Protein AF-H0ETF6-F1 (afdb_monomer_lite)

Radius of gyration: 20.22 Å; chains: 1; bounding box: 44×47×48 Å

Foldseek 3Di:
DQVLCCQLLVGGQCCVVVVHGDPLVVLLVVVVVVVVVLVVCVVPVVSNVVCVVPDDPVVVVSVVVSLVVLLVSNVVSLVVLDCPPHPVNVVCVVQVPCPVHNPVRSSVVSVVSSSVVPQQVVQLVVQLVVVCPDPVNVVVVVVCVVVVDDPVSSVVSCVRRVSCPVDDDDDADPPGDDDD

Structure (mmCIF, N/CA/C/O backbone):
data_AF-H0ETF6-F1
#
_entry.id   AF-H0ETF6-F1
#
loop_
_atom_site.group_PDB
_atom_site.id
_atom_site.type_symbol
_atom_site.label_atom_id
_atom_site.label_alt_id
_atom_site.label_comp_id
_atom_site.label_asym_id
_atom_site.label_entity_id
_atom_site.label_seq_id
_atom_site.pdbx_PDB_ins_code
_atom_site.Cartn_x
_atom_site.Cartn_y
_atom_site.Cartn_z
_atom_site.occupancy
_atom_site.B_iso_or_equiv
_atom_site.auth_seq_id
_atom_site.auth_comp_id
_atom_site.auth_asym_id
_atom_site.auth_atom_id
_atom_site.pdbx_PDB_model_num
ATOM 1 N N . MET A 1 1 ? -5.018 5.306 -0.451 1.00 88.44 1 MET A N 1
ATOM 2 C CA . MET A 1 1 ? -4.451 5.238 -1.815 1.00 88.44 1 MET A CA 1
ATOM 3 C C . MET A 1 1 ? -3.664 6.479 -2.156 1.00 88.44 1 MET A C 1
ATOM 5 O O . MET A 1 1 ? -2.480 6.337 -2.398 1.00 88.44 1 MET A O 1
ATOM 9 N N . ASP A 1 2 ? -4.267 7.665 -2.097 1.00 93.12 2 ASP A N 1
ATOM 10 C CA . ASP A 1 2 ? -3.603 8.906 -2.521 1.00 93.12 2 ASP A CA 1
ATOM 11 C C . ASP A 1 2 ? -2.272 9.179 -1.810 1.00 93.12 2 ASP A C 1
ATOM 13 O O . ASP A 1 2 ? -1.276 9.426 -2.473 1.00 93.12 2 ASP A O 1
ATOM 17 N N . VAL A 1 3 ? -2.213 9.041 -0.480 1.00 93.69 3 VAL A N 1
ATOM 18 C CA . VAL A 1 3 ? -0.966 9.255 0.284 1.00 93.69 3 VAL A CA 1
ATOM 19 C C . VAL A 1 3 ? 0.137 8.274 -0.126 1.00 93.69 3 VAL A C 1
ATOM 21 O O . VAL A 1 3 ? 1.267 8.677 -0.374 1.00 93.69 3 VAL A O 1
ATOM 24 N N . ILE A 1 4 ? -0.173 6.976 -0.206 1.00 92.81 4 ILE A N 1
ATOM 25 C CA . ILE A 1 4 ? 0.842 5.965 -0.528 1.00 92.81 4 ILE A CA 1
ATOM 26 C C . ILE A 1 4 ? 1.267 6.036 -1.995 1.00 92.81 4 ILE A C 1
ATOM 28 O O . ILE A 1 4 ? 2.438 5.829 -2.278 1.00 92.81 4 ILE A O 1
ATOM 32 N N . SER A 1 5 ? 0.367 6.364 -2.927 1.00 91.88 5 SER A N 1
ATOM 33 C CA . SER A 1 5 ? 0.737 6.539 -4.335 1.00 91.88 5 SER A CA 1
ATOM 34 C C . SER A 1 5 ? 1.577 7.797 -4.534 1.00 91.88 5 SER A C 1
ATOM 36 O O . SER A 1 5 ? 2.548 7.771 -5.281 1.00 91.88 5 SER A O 1
ATOM 38 N N . ASP A 1 6 ? 1.269 8.871 -3.810 1.00 93.06 6 ASP A N 1
ATOM 39 C CA . ASP A 1 6 ? 2.054 10.099 -3.821 1.00 93.06 6 ASP A CA 1
ATOM 40 C C . ASP A 1 6 ? 3.486 9.870 -3.300 1.00 93.06 6 ASP A C 1
ATOM 42 O O . ASP A 1 6 ? 4.448 10.347 -3.902 1.00 93.06 6 ASP A O 1
ATOM 46 N N . LEU A 1 7 ? 3.640 9.054 -2.250 1.00 93.00 7 LEU A N 1
ATOM 47 C CA . LEU A 1 7 ? 4.940 8.676 -1.684 1.00 93.00 7 LEU A CA 1
ATOM 48 C C . LEU A 1 7 ? 5.671 7.566 -2.460 1.00 93.00 7 LEU A C 1
ATOM 50 O O . LEU A 1 7 ? 6.895 7.500 -2.403 1.00 93.00 7 LEU A O 1
ATOM 54 N N . ALA A 1 8 ? 4.965 6.677 -3.161 1.00 90.38 8 ALA A N 1
ATOM 55 C CA . ALA A 1 8 ? 5.574 5.560 -3.889 1.00 90.38 8 ALA A CA 1
ATOM 56 C C . ALA A 1 8 ? 5.852 5.895 -5.361 1.00 90.38 8 ALA A C 1
ATOM 58 O O . ALA A 1 8 ? 6.896 5.532 -5.891 1.00 90.38 8 ALA A O 1
ATOM 59 N N . PHE A 1 9 ? 4.922 6.571 -6.036 1.00 89.69 9 PHE A N 1
ATOM 60 C CA . PHE A 1 9 ? 4.983 6.876 -7.471 1.00 89.69 9 PHE A CA 1
ATOM 61 C C . PHE A 1 9 ? 5.273 8.351 -7.750 1.00 89.69 9 PHE A C 1
ATOM 63 O O . PHE A 1 9 ? 5.481 8.728 -8.899 1.00 89.69 9 PHE A O 1
ATOM 70 N N . GLY A 1 10 ? 5.274 9.205 -6.725 1.00 90.31 10 GLY A N 1
ATOM 71 C CA . GLY A 1 10 ? 5.384 10.645 -6.921 1.00 90.31 10 GLY A CA 1
ATOM 72 C C . GLY A 1 10 ? 4.132 11.259 -7.552 1.00 90.31 10 GLY A C 1
ATOM 73 O O . GLY A 1 10 ? 4.218 12.368 -8.080 1.00 90.31 10 GLY A O 1
ATOM 74 N N . GLU A 1 11 ? 2.989 10.567 -7.521 1.00 91.06 11 GLU A N 1
ATOM 75 C CA . GLU A 1 11 ? 1.700 11.100 -7.963 1.00 91.06 11 GLU A CA 1
ATOM 76 C C . GLU A 1 11 ? 0.514 10.509 -7.181 1.00 91.06 11 GLU A C 1
ATOM 78 O O . GLU A 1 11 ? 0.431 9.308 -6.908 1.00 91.06 11 GLU A O 1
ATOM 83 N N . SER A 1 12 ? -0.433 11.374 -6.817 1.00 92.31 12 SER A N 1
ATOM 84 C CA . SER A 1 12 ? -1.695 10.966 -6.199 1.00 92.31 12 SER A CA 1
ATOM 85 C C . SER A 1 12 ? -2.618 10.323 -7.233 1.00 92.31 12 SER A C 1
ATOM 87 O O . SER A 1 12 ? -2.698 10.773 -8.376 1.00 92.31 12 SER A O 1
ATOM 89 N N . PHE A 1 13 ? -3.386 9.315 -6.818 1.00 91.00 13 PHE A N 1
ATOM 90 C CA . PHE A 1 13 ? -4.474 8.805 -7.645 1.00 91.00 13 PHE A CA 1
ATOM 91 C C . PHE A 1 13 ? -5.630 9.794 -7.779 1.00 91.00 13 PHE A C 1
ATOM 93 O O . PHE A 1 13 ? -6.396 9.664 -8.730 1.00 91.00 13 PHE A O 1
ATOM 100 N N . GLY A 1 14 ? -5.781 10.756 -6.865 1.00 92.56 14 GLY A N 1
ATOM 101 C CA . GLY A 1 14 ? -6.902 11.700 -6.847 1.00 92.56 14 GLY A CA 1
ATOM 102 C C . GLY A 1 14 ? -8.221 11.059 -6.407 1.00 92.56 14 GLY A C 1
ATOM 103 O O . GLY A 1 14 ? -9.286 11.467 -6.865 1.00 92.56 14 GLY A O 1
ATOM 104 N N . CYS A 1 15 ? -8.170 10.017 -5.571 1.00 92.88 15 CYS A N 1
ATOM 105 C CA . CYS A 1 15 ? -9.372 9.366 -5.046 1.00 92.88 15 CYS A CA 1
ATOM 106 C C . CYS A 1 15 ? -10.202 10.328 -4.182 1.00 92.88 15 CYS A C 1
ATOM 108 O O . CYS A 1 15 ? -11.425 10.336 -4.273 1.00 92.88 15 CYS A O 1
ATOM 110 N N . LEU A 1 16 ? -9.542 11.156 -3.364 1.00 92.25 16 LEU A N 1
ATOM 111 C CA . LEU A 1 16 ? -10.209 12.128 -2.494 1.00 92.25 16 LEU A CA 1
ATOM 112 C C . LEU A 1 16 ? -10.902 13.241 -3.283 1.00 92.25 16 LEU A C 1
ATOM 114 O O . LEU A 1 16 ? -12.032 13.591 -2.966 1.00 92.25 16 LEU A O 1
ATOM 118 N N . GLU A 1 17 ? -10.246 13.773 -4.316 1.00 92.88 17 GLU A N 1
ATOM 119 C CA . GLU A 1 17 ? -10.801 14.845 -5.153 1.00 92.88 17 GLU A CA 1
ATOM 120 C C . GLU A 1 17 ? -12.034 14.377 -5.931 1.00 92.88 17 GLU A C 1
ATOM 122 O O . GLU A 1 17 ? -13.036 15.085 -5.996 1.00 92.88 17 GLU A O 1
ATOM 127 N N . ARG A 1 18 ? -11.987 13.161 -6.489 1.00 93.12 18 ARG A N 1
ATOM 128 C CA . ARG A 1 18 ? -13.119 12.586 -7.230 1.00 93.12 18 ARG A CA 1
ATOM 129 C C . ARG A 1 18 ? -14.244 12.073 -6.332 1.00 93.12 18 ARG A C 1
ATOM 131 O O . ARG A 1 18 ? -15.348 11.872 -6.823 1.00 93.12 18 ARG A O 1
ATOM 138 N N . GLY A 1 19 ? -13.966 11.813 -5.054 1.00 92.81 19 GLY A N 1
ATOM 139 C CA . GLY A 1 19 ? -14.901 11.140 -4.149 1.00 92.81 19 GLY A CA 1
ATOM 140 C C . GLY A 1 19 ? -15.133 9.657 -4.475 1.00 92.81 19 GLY A C 1
ATOM 141 O O . GLY A 1 19 ? -16.063 9.062 -3.940 1.00 92.81 19 GLY A O 1
ATOM 142 N N . ASP A 1 20 ? -14.301 9.060 -5.335 1.00 91.56 20 ASP A N 1
ATOM 143 C CA . ASP A 1 20 ? -14.357 7.647 -5.725 1.00 91.56 20 ASP A CA 1
ATOM 144 C C . ASP A 1 20 ? -12.948 7.121 -6.048 1.00 91.56 20 ASP A C 1
ATOM 146 O O . ASP A 1 20 ? -12.018 7.879 -6.362 1.00 91.56 20 ASP A O 1
ATOM 150 N N . TYR A 1 21 ? -12.769 5.805 -5.975 1.00 88.75 21 TYR A N 1
ATOM 151 C CA . TYR A 1 21 ? -11.513 5.164 -6.322 1.00 88.75 21 TYR A CA 1
ATOM 152 C C . TYR A 1 21 ? -11.183 5.346 -7.806 1.00 88.75 21 TYR A C 1
ATOM 154 O O . TYR A 1 21 ? -12.034 5.309 -8.692 1.00 88.75 21 TYR A O 1
ATOM 162 N N . HIS A 1 22 ? -9.890 5.500 -8.088 1.00 89.88 22 HIS A N 1
ATOM 163 C CA . HIS A 1 22 ? -9.382 5.363 -9.450 1.00 89.88 22 HIS A CA 1
ATOM 164 C C . HIS A 1 22 ? -9.661 3.940 -9.973 1.00 89.88 22 HIS A C 1
ATOM 166 O O . HIS A 1 22 ? -9.581 2.979 -9.210 1.00 89.88 22 HIS A O 1
ATOM 172 N N . GLU A 1 23 ? -9.905 3.769 -11.273 1.00 87.56 23 GLU A N 1
ATOM 173 C CA . GLU A 1 23 ? -10.234 2.463 -11.875 1.00 87.56 23 GLU A CA 1
ATOM 174 C C . GLU A 1 23 ? -9.222 1.364 -11.503 1.00 87.56 23 GLU A C 1
ATOM 176 O O . GLU A 1 23 ? -9.589 0.284 -11.042 1.00 87.56 23 GLU A O 1
ATOM 181 N N . TRP A 1 24 ? -7.925 1.668 -11.596 1.00 88.06 24 TRP A N 1
ATOM 182 C CA . TRP A 1 24 ? -6.872 0.742 -11.167 1.00 88.06 24 TRP A CA 1
ATOM 183 C C . TRP A 1 24 ? -6.998 0.315 -9.690 1.00 88.06 24 TRP A C 1
ATOM 185 O O . TRP A 1 24 ? -6.791 -0.854 -9.366 1.00 88.06 24 TRP A O 1
ATOM 195 N N . VAL A 1 25 ? -7.398 1.225 -8.799 1.00 87.25 25 VAL A N 1
ATOM 196 C CA . VAL A 1 25 ? -7.595 0.937 -7.370 1.00 87.25 25 VAL A CA 1
ATOM 197 C C . VAL A 1 25 ? -8.784 0.002 -7.153 1.00 87.25 25 VAL A C 1
ATOM 199 O O . VAL A 1 25 ? -8.677 -0.933 -6.365 1.00 87.25 25 VAL A O 1
ATOM 202 N N . HIS A 1 26 ? -9.886 0.190 -7.885 1.00 85.25 26 HIS A N 1
ATOM 203 C CA . HIS A 1 26 ? -11.015 -0.749 -7.848 1.00 85.25 26 HIS A CA 1
ATOM 204 C C . HIS A 1 26 ? -10.564 -2.174 -8.205 1.00 85.25 26 HIS A C 1
ATOM 206 O O . HIS A 1 26 ? -10.933 -3.141 -7.537 1.00 85.25 26 HIS A O 1
ATOM 212 N N . THR A 1 27 ? -9.696 -2.311 -9.214 1.00 84.31 27 THR A N 1
ATOM 213 C CA . THR A 1 27 ? -9.157 -3.626 -9.603 1.00 84.31 27 THR A CA 1
ATOM 214 C C . THR A 1 27 ? -8.178 -4.217 -8.584 1.00 84.31 27 THR A C 1
ATOM 216 O O . THR A 1 27 ? -8.088 -5.441 -8.483 1.00 84.31 27 THR A O 1
ATOM 219 N N . LEU A 1 28 ? -7.490 -3.379 -7.799 1.00 85.00 28 LEU A N 1
ATOM 220 C CA . LEU A 1 28 ? -6.529 -3.816 -6.783 1.00 85.00 28 LEU A CA 1
ATOM 221 C C . LEU A 1 28 ? -7.190 -4.678 -5.705 1.00 85.00 28 LEU A C 1
ATOM 223 O O . LEU A 1 28 ? -6.715 -5.771 -5.410 1.00 85.00 28 LEU A O 1
ATOM 227 N N . PHE A 1 29 ? -8.309 -4.226 -5.138 1.00 81.06 29 PHE A N 1
ATOM 228 C CA . PHE A 1 29 ? -8.974 -4.959 -4.054 1.00 81.06 29 PHE A CA 1
ATOM 229 C C . PHE A 1 29 ? -9.530 -6.306 -4.525 1.00 81.06 29 PHE A C 1
ATOM 231 O O . PHE A 1 29 ? -9.424 -7.319 -3.830 1.00 81.06 29 PHE A O 1
ATOM 238 N N . ALA A 1 30 ? -10.064 -6.351 -5.750 1.00 81.00 30 ALA A N 1
ATOM 239 C CA . ALA A 1 30 ? -10.466 -7.607 -6.370 1.00 81.00 30 ALA A CA 1
ATOM 240 C C . ALA A 1 30 ? -9.260 -8.545 -6.536 1.00 81.00 30 ALA A C 1
ATOM 242 O O . ALA A 1 30 ? -9.333 -9.717 -6.162 1.00 81.00 30 ALA A O 1
ATOM 243 N N . PHE A 1 31 ? -8.137 -8.025 -7.038 1.00 82.00 31 PHE A N 1
ATOM 244 C CA . PHE A 1 31 ? -6.898 -8.782 -7.189 1.00 82.00 31 PHE A CA 1
ATOM 245 C C . PHE A 1 31 ? -6.409 -9.375 -5.856 1.00 82.00 31 PHE A C 1
ATOM 247 O O . PHE A 1 31 ? -6.104 -10.566 -5.806 1.00 82.00 31 PHE A O 1
ATOM 254 N N . LEU A 1 32 ? -6.417 -8.610 -4.760 1.00 81.69 32 LEU A N 1
ATOM 255 C CA . LEU A 1 32 ? -5.966 -9.080 -3.440 1.00 81.69 32 LEU A CA 1
ATOM 256 C C . LEU A 1 32 ? -6.851 -10.191 -2.862 1.00 81.69 32 LEU A C 1
ATOM 258 O O . LEU A 1 32 ? -6.347 -11.188 -2.326 1.00 81.69 32 LEU A O 1
ATOM 262 N N . LYS A 1 33 ? -8.167 -10.093 -3.067 1.00 83.06 33 LYS A N 1
ATOM 263 C CA . LYS A 1 33 ? -9.107 -11.163 -2.719 1.00 83.06 33 LYS A CA 1
ATOM 264 C C . LYS A 1 33 ? -8.810 -12.448 -3.494 1.00 83.06 33 LYS A C 1
ATOM 266 O O . LYS A 1 33 ? -8.738 -13.526 -2.901 1.00 83.06 33 LYS A O 1
ATOM 271 N N . TYR A 1 34 ? -8.611 -12.351 -4.808 1.00 82.94 34 TYR A N 1
ATOM 272 C CA . TYR A 1 34 ? -8.305 -13.521 -5.634 1.00 82.94 34 TYR A CA 1
ATOM 273 C C . TYR A 1 34 ? -6.926 -14.109 -5.337 1.00 82.94 34 TYR A C 1
A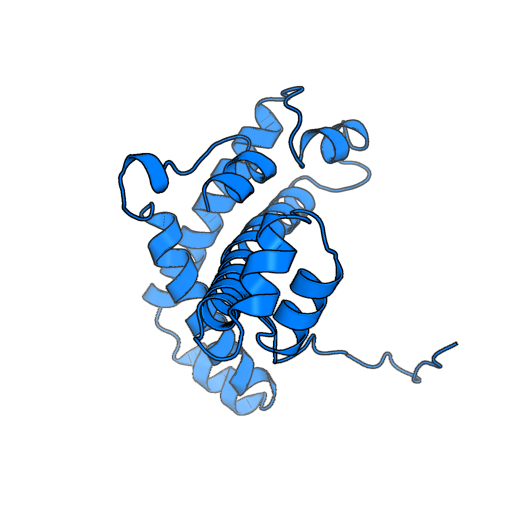TOM 275 O O . TYR A 1 34 ? -6.790 -15.328 -5.346 1.00 82.94 34 TYR A O 1
ATOM 283 N N . MET A 1 35 ? -5.931 -13.285 -5.001 1.00 81.38 35 MET A N 1
ATOM 284 C CA . MET A 1 35 ? -4.618 -13.752 -4.547 1.00 81.38 35 MET A CA 1
ATOM 285 C C . MET A 1 35 ? -4.725 -14.592 -3.273 1.00 81.38 35 MET A C 1
ATOM 287 O O . MET A 1 35 ? -4.117 -15.658 -3.192 1.00 81.38 35 MET A O 1
ATOM 291 N N . SER A 1 36 ? -5.546 -14.160 -2.313 1.00 82.31 36 SER A N 1
ATOM 292 C CA . SER A 1 36 ? -5.800 -14.917 -1.080 1.00 82.31 36 SER A CA 1
ATOM 293 C C . SER A 1 36 ? -6.451 -16.275 -1.368 1.00 82.31 36 SER A C 1
ATOM 295 O O . SER A 1 36 ? -6.019 -17.301 -0.846 1.00 82.31 36 SER A O 1
ATOM 297 N N . LEU A 1 37 ? -7.444 -16.312 -2.264 1.00 83.81 37 LEU A N 1
ATOM 298 C CA . LEU A 1 37 ? -8.093 -17.560 -2.686 1.00 83.81 37 LEU A CA 1
ATOM 299 C C . LEU A 1 37 ? -7.143 -18.476 -3.471 1.00 83.81 37 LEU A C 1
ATOM 301 O O . LEU A 1 37 ? -7.142 -19.686 -3.266 1.00 83.81 37 LEU A O 1
ATOM 305 N N . ALA A 1 38 ? -6.303 -17.906 -4.335 1.00 83.62 38 ALA A N 1
ATOM 306 C CA . ALA A 1 38 ? -5.308 -18.635 -5.115 1.00 83.62 38 ALA A CA 1
ATOM 307 C C . ALA A 1 38 ? -4.137 -19.155 -4.263 1.00 83.62 38 ALA A C 1
ATOM 309 O O . ALA A 1 38 ? -3.426 -20.065 -4.693 1.00 83.62 38 ALA A O 1
ATOM 310 N N . ALA A 1 39 ? -3.933 -18.614 -3.059 1.00 84.38 39 ALA A N 1
ATOM 311 C CA . ALA A 1 39 ? -2.943 -19.119 -2.114 1.00 84.38 39 ALA A CA 1
ATOM 312 C C . ALA A 1 39 ? -3.399 -20.416 -1.422 1.00 84.38 39 ALA A C 1
ATOM 314 O O . ALA A 1 39 ? -2.569 -21.284 -1.168 1.00 84.38 39 ALA A O 1
ATOM 315 N N . ALA A 1 40 ? -4.702 -20.591 -1.174 1.00 85.50 40 ALA A N 1
ATOM 316 C CA . ALA A 1 40 ? -5.251 -21.773 -0.501 1.00 85.50 40 ALA A CA 1
ATOM 317 C C . ALA A 1 40 ? -4.887 -23.128 -1.157 1.00 85.50 40 ALA A C 1
ATOM 319 O O . ALA A 1 40 ? -4.491 -24.045 -0.437 1.00 85.50 40 ALA A O 1
ATOM 320 N N . PRO A 1 41 ? -4.954 -23.311 -2.490 1.00 87.94 41 PRO A N 1
ATOM 321 C CA . PRO A 1 41 ? -4.590 -24.586 -3.103 1.00 87.94 41 PRO A CA 1
ATOM 322 C C . PRO A 1 41 ? -3.084 -24.876 -3.108 1.00 87.94 41 PRO A C 1
ATOM 324 O O . PRO A 1 41 ? -2.717 -26.017 -3.364 1.00 87.94 41 PRO A O 1
ATOM 327 N N . ARG A 1 42 ? -2.204 -23.912 -2.785 1.00 84.62 42 ARG A N 1
ATOM 328 C CA . ARG A 1 42 ? -0.739 -24.127 -2.758 1.00 84.62 42 ARG A CA 1
ATOM 329 C C . ARG A 1 42 ? -0.293 -25.168 -1.727 1.00 84.62 42 ARG A C 1
ATOM 331 O O . ARG A 1 42 ? 0.794 -25.718 -1.848 1.00 84.62 42 ARG A O 1
ATOM 338 N N . TYR A 1 43 ? -1.131 -25.465 -0.734 1.00 85.19 43 TYR A N 1
ATOM 339 C CA . TYR A 1 43 ? -0.896 -26.554 0.220 1.00 85.19 43 TYR A CA 1
ATOM 340 C C . TYR A 1 43 ? -1.133 -27.951 -0.385 1.00 85.19 43 TYR A C 1
ATOM 342 O O . TYR A 1 43 ? -0.746 -28.951 0.213 1.00 85.19 43 TYR A O 1
ATOM 350 N N . TYR A 1 44 ? -1.747 -28.030 -1.570 1.00 91.19 44 TYR A N 1
ATOM 351 C CA . TYR A 1 44 ? -2.135 -29.268 -2.240 1.00 91.19 44 TYR A CA 1
ATOM 352 C C . TYR A 1 44 ? -1.680 -29.233 -3.710 1.00 91.19 44 TYR A C 1
ATOM 354 O O . TYR A 1 44 ? -2.461 -28.839 -4.582 1.00 91.19 44 TYR A O 1
ATOM 362 N N . PRO A 1 45 ? -0.446 -29.675 -4.024 1.00 88.69 45 PRO A N 1
ATOM 363 C CA . PRO A 1 45 ? 0.154 -29.514 -5.354 1.00 88.69 45 PRO A CA 1
ATOM 364 C C . PRO A 1 45 ? -0.720 -30.011 -6.517 1.00 88.69 45 PRO A C 1
ATOM 366 O O . PRO A 1 45 ? -0.803 -29.369 -7.562 1.00 88.69 45 PRO A O 1
ATOM 369 N N . THR A 1 46 ? -1.434 -31.126 -6.331 1.00 93.25 46 THR A N 1
ATOM 370 C CA . THR A 1 46 ? -2.353 -31.677 -7.341 1.00 93.25 46 THR A CA 1
ATOM 371 C C . THR A 1 46 ? -3.569 -30.778 -7.578 1.00 93.25 46 THR A C 1
ATOM 373 O O . THR A 1 46 ? -3.973 -30.578 -8.722 1.00 93.25 46 THR A O 1
ATOM 376 N N . VAL A 1 47 ? -4.144 -30.207 -6.516 1.00 92.06 47 VAL A N 1
ATOM 377 C CA . VAL A 1 47 ? -5.290 -29.288 -6.615 1.00 92.06 47 VAL A CA 1
ATOM 378 C C . VAL A 1 47 ? -4.854 -27.981 -7.269 1.00 92.06 47 VAL A C 1
ATOM 380 O O . VAL A 1 47 ? -5.538 -27.489 -8.163 1.00 92.06 47 VAL A O 1
ATOM 383 N N . GLU A 1 48 ? -3.692 -27.446 -6.880 1.00 91.88 48 GLU A N 1
ATOM 384 C CA . GLU A 1 48 ? -3.107 -26.264 -7.516 1.00 91.88 48 GLU A CA 1
ATOM 385 C C . GLU A 1 48 ? -2.902 -26.479 -9.020 1.00 91.88 48 GLU A C 1
ATOM 387 O O . GLU A 1 48 ? -3.279 -25.619 -9.818 1.00 91.88 48 GLU A O 1
ATOM 392 N N . PHE A 1 49 ? -2.349 -27.628 -9.416 1.00 91.25 49 PHE A N 1
ATOM 393 C CA . PHE A 1 49 ? -2.135 -27.967 -10.821 1.00 91.25 49 PHE A CA 1
ATOM 394 C C . PHE A 1 49 ? -3.445 -27.981 -11.621 1.00 91.25 49 PHE A C 1
ATOM 396 O O . PHE A 1 49 ? -3.532 -27.344 -12.672 1.00 91.25 49 PHE A O 1
ATOM 403 N N . ILE A 1 50 ? -4.482 -28.647 -11.102 1.00 91.88 50 ILE A N 1
ATOM 404 C CA . ILE A 1 50 ? -5.800 -28.717 -11.748 1.00 91.88 50 ILE A CA 1
ATOM 405 C C . ILE A 1 50 ? -6.414 -27.316 -11.867 1.00 91.88 50 ILE A C 1
ATOM 407 O O . ILE A 1 50 ? -6.826 -26.912 -12.951 1.00 91.88 50 ILE A O 1
ATOM 411 N N . LEU A 1 51 ? -6.433 -26.535 -10.784 1.00 90.00 51 LEU A N 1
ATOM 412 C CA . LEU A 1 51 ? -7.016 -25.190 -10.799 1.00 90.00 51 LEU A CA 1
ATOM 413 C C . LEU A 1 51 ? -6.291 -24.247 -11.763 1.00 90.00 51 LEU A C 1
ATOM 415 O O . LEU A 1 51 ? -6.943 -23.466 -12.455 1.00 90.00 51 LEU A O 1
ATOM 419 N N . LYS A 1 52 ? -4.958 -24.336 -11.853 1.00 88.06 52 LYS A N 1
ATOM 420 C CA . LYS A 1 52 ? -4.175 -23.574 -12.837 1.00 88.06 52 LYS A CA 1
ATOM 421 C C . LYS A 1 52 ? -4.531 -23.958 -14.272 1.00 88.06 52 LYS A C 1
ATOM 423 O O . LYS A 1 52 ? -4.624 -23.072 -15.114 1.00 88.06 52 LYS A O 1
ATOM 428 N N . MET A 1 53 ? -4.766 -25.242 -14.548 1.00 89.62 53 MET A N 1
ATOM 429 C CA . MET A 1 53 ? -5.149 -25.717 -15.884 1.00 89.62 53 MET A CA 1
ATOM 430 C C . MET A 1 53 ? -6.498 -25.146 -16.346 1.00 89.62 53 MET A C 1
ATOM 432 O O . MET A 1 53 ? -6.656 -24.826 -17.521 1.00 89.62 53 MET A O 1
ATOM 436 N N . PHE A 1 54 ? -7.449 -24.978 -15.424 1.00 90.12 54 PHE A N 1
ATOM 437 C CA . PHE A 1 54 ? -8.780 -24.432 -15.717 1.00 90.12 54 PHE A CA 1
ATOM 438 C C . PHE A 1 54 ? -8.892 -22.914 -15.523 1.00 90.12 54 PHE A C 1
ATOM 440 O O . PHE A 1 54 ? -9.986 -22.360 -15.640 1.00 90.12 54 PHE A O 1
ATOM 447 N N . MET A 1 55 ? -7.787 -22.220 -15.237 1.00 87.44 55 MET A N 1
ATOM 448 C CA . MET A 1 55 ? -7.815 -20.779 -15.014 1.00 87.44 55 MET A CA 1
ATOM 449 C C . MET A 1 55 ? -8.195 -20.034 -16.307 1.00 87.44 55 MET A C 1
ATOM 451 O O . MET A 1 55 ? -7.497 -20.156 -17.318 1.00 87.44 55 MET A O 1
ATOM 455 N N . PRO A 1 56 ? -9.271 -19.223 -16.309 1.00 88.94 56 PRO A N 1
ATOM 456 C CA . PRO A 1 56 ? -9.669 -18.485 -17.501 1.00 88.94 56 PRO A CA 1
ATOM 457 C C . PRO A 1 56 ? -8.606 -17.465 -17.924 1.00 88.94 56 PRO A C 1
ATOM 459 O O . PRO A 1 56 ? -8.082 -16.713 -17.099 1.00 88.94 56 PRO A O 1
ATOM 462 N N . LYS A 1 57 ? -8.360 -17.351 -19.236 1.00 87.62 57 LYS A N 1
ATOM 463 C CA . LYS A 1 57 ? -7.417 -16.364 -19.801 1.00 87.62 57 LYS A CA 1
ATOM 464 C C . LYS A 1 57 ? -7.750 -14.920 -19.407 1.00 87.62 57 LYS A C 1
ATOM 466 O O . LYS A 1 57 ? -6.847 -14.104 -19.267 1.00 87.62 57 LYS A O 1
ATOM 471 N N . SER A 1 58 ? -9.031 -14.606 -19.205 1.00 85.50 58 SER A N 1
ATOM 472 C CA . SER A 1 58 ? -9.485 -13.284 -18.761 1.00 85.50 58 SER A CA 1
ATOM 473 C C . SER A 1 58 ? -8.950 -12.906 -17.377 1.00 85.50 58 SER A C 1
ATOM 475 O O . SER A 1 58 ? -8.607 -11.746 -17.162 1.00 85.50 58 SER A O 1
ATOM 477 N N . VAL A 1 59 ? -8.825 -13.874 -16.463 1.00 83.12 59 VAL A N 1
ATOM 478 C CA . VAL A 1 59 ? -8.263 -13.659 -15.120 1.00 83.12 59 VAL A CA 1
ATOM 479 C C . VAL A 1 59 ? -6.771 -13.345 -15.220 1.00 83.12 59 VAL A C 1
ATOM 481 O O . VAL A 1 59 ? -6.309 -12.366 -14.636 1.00 83.12 59 VAL A O 1
ATOM 484 N N . MET A 1 60 ? -6.033 -14.121 -16.021 1.00 83.06 60 MET A N 1
ATOM 485 C CA . MET A 1 60 ? -4.601 -13.893 -16.252 1.00 83.06 60 MET A CA 1
ATOM 486 C C . MET A 1 60 ? -4.335 -12.535 -16.912 1.00 83.06 60 MET A C 1
ATOM 488 O O . MET A 1 60 ? -3.426 -11.815 -16.504 1.00 83.06 60 MET A O 1
ATOM 492 N N . GLU A 1 61 ? -5.143 -12.146 -17.902 1.00 86.38 61 GLU A N 1
ATOM 493 C CA . GLU A 1 61 ? -4.999 -10.841 -18.552 1.00 86.38 61 GLU A CA 1
ATOM 494 C C . GLU A 1 61 ? -5.373 -9.690 -17.608 1.00 86.38 61 GLU A C 1
ATOM 496 O O . GLU A 1 61 ? -4.716 -8.651 -17.626 1.00 86.38 61 GLU A O 1
ATOM 501 N N . GLY A 1 62 ? -6.373 -9.875 -16.740 1.00 83.00 62 GLY A N 1
ATOM 502 C CA . GLY A 1 62 ? -6.709 -8.915 -15.686 1.00 83.00 62 GLY A CA 1
ATOM 503 C C . GLY A 1 62 ? -5.534 -8.671 -14.738 1.00 83.00 62 GLY A C 1
ATOM 504 O O . GLY A 1 62 ? -5.156 -7.522 -14.508 1.00 83.00 62 GLY A O 1
ATOM 505 N N . GLN A 1 63 ? -4.889 -9.743 -14.267 1.00 82.44 63 GLN A N 1
ATOM 506 C CA . GLN A 1 63 ? -3.664 -9.646 -13.470 1.00 82.44 63 GLN A CA 1
ATOM 507 C C . GLN A 1 63 ? -2.545 -8.931 -14.241 1.00 82.44 63 GLN A C 1
ATOM 509 O O . GLN A 1 63 ? -1.895 -8.039 -13.695 1.00 82.44 63 GLN A O 1
ATO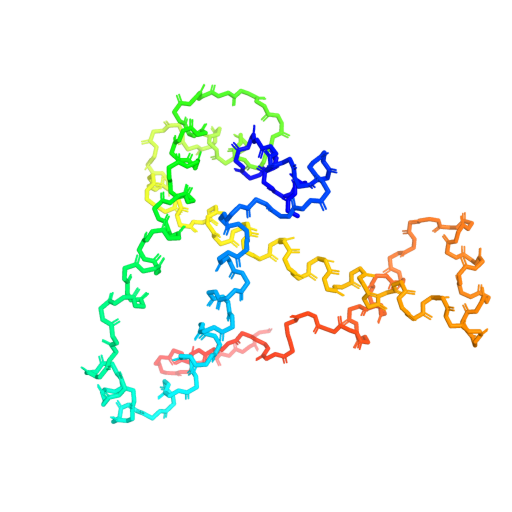M 514 N N . ARG A 1 64 ? -2.332 -9.282 -15.516 1.00 85.25 64 ARG A N 1
ATOM 515 C CA . ARG A 1 64 ? -1.291 -8.668 -16.352 1.00 85.25 64 ARG A CA 1
ATOM 516 C C . ARG A 1 64 ? -1.504 -7.165 -16.512 1.00 85.25 64 ARG A C 1
ATOM 518 O O . ARG A 1 64 ? -0.555 -6.405 -16.344 1.00 85.25 64 ARG A O 1
ATOM 525 N N . LYS A 1 65 ? -2.740 -6.732 -16.778 1.00 85.31 65 LYS A N 1
ATOM 526 C CA . LYS A 1 65 ? -3.116 -5.312 -16.873 1.00 85.31 65 LYS A CA 1
ATOM 527 C C . LYS A 1 65 ? -2.909 -4.576 -15.553 1.00 85.31 65 LYS A C 1
ATOM 529 O O . LYS A 1 65 ? -2.333 -3.491 -15.547 1.00 85.31 65 LYS A O 1
ATOM 534 N N . HIS A 1 66 ? -3.326 -5.186 -14.444 1.00 84.62 66 HIS A N 1
ATOM 535 C CA . HIS A 1 66 ? -3.164 -4.611 -13.113 1.00 84.62 66 HIS A CA 1
ATOM 536 C C . HIS A 1 66 ? -1.680 -4.355 -12.784 1.00 84.62 66 HIS A C 1
ATOM 538 O O . HIS A 1 66 ? -1.318 -3.252 -12.373 1.00 84.62 66 HIS A O 1
ATOM 544 N N . MET A 1 67 ? -0.811 -5.333 -13.061 1.00 84.75 67 MET A N 1
ATOM 545 C CA . MET A 1 67 ? 0.641 -5.210 -12.879 1.00 84.75 67 MET A CA 1
ATOM 546 C C . MET A 1 67 ? 1.287 -4.231 -13.871 1.00 84.75 67 MET A C 1
ATOM 548 O O . MET A 1 67 ? 2.203 -3.497 -13.505 1.00 84.75 67 MET A O 1
ATOM 552 N N . ALA A 1 68 ? 0.824 -4.199 -15.126 1.00 89.50 68 ALA A N 1
ATOM 553 C CA . ALA A 1 68 ? 1.364 -3.312 -16.156 1.00 89.50 68 ALA A CA 1
ATOM 554 C C . ALA A 1 68 ? 1.186 -1.832 -15.796 1.00 89.50 68 ALA A C 1
ATOM 556 O O . ALA A 1 68 ? 2.123 -1.057 -15.959 1.00 89.50 68 ALA A O 1
ATOM 557 N N . TYR A 1 69 ? 0.029 -1.463 -15.245 1.00 89.31 69 TYR A N 1
ATOM 558 C CA . TYR A 1 69 ? -0.242 -0.090 -14.825 1.00 89.31 69 TYR A CA 1
ATOM 559 C C . TYR A 1 69 ? 0.698 0.371 -13.698 1.00 89.31 69 TYR A C 1
ATOM 561 O O . TYR A 1 69 ? 1.293 1.445 -13.784 1.00 89.31 69 TYR A O 1
ATOM 569 N N . ALA A 1 70 ? 0.878 -0.445 -12.650 1.00 88.12 70 ALA A N 1
ATOM 570 C CA . ALA A 1 70 ? 1.810 -0.121 -11.566 1.00 88.12 70 ALA A CA 1
ATOM 571 C C . ALA A 1 70 ? 3.246 -0.003 -12.096 1.00 88.12 70 ALA A C 1
ATOM 573 O O . ALA A 1 70 ? 3.943 0.967 -11.798 1.00 88.12 70 ALA A O 1
ATOM 574 N N . ARG A 1 71 ? 3.660 -0.942 -12.959 1.00 91.94 71 ARG A N 1
ATOM 575 C CA . ARG A 1 71 ? 4.966 -0.904 -13.626 1.00 91.94 71 ARG A CA 1
ATOM 576 C C . ARG A 1 71 ? 5.159 0.376 -14.433 1.00 91.94 71 ARG A C 1
ATOM 578 O O . ARG A 1 71 ? 6.222 0.977 -14.322 1.00 91.94 71 ARG A O 1
ATOM 585 N N . GLU A 1 72 ? 4.171 0.807 -15.211 1.00 93.19 72 GLU A N 1
ATOM 586 C CA . GLU A 1 72 ? 4.233 2.052 -15.985 1.00 93.19 72 GLU A CA 1
ATOM 587 C C . GLU A 1 72 ? 4.449 3.272 -15.076 1.00 93.19 72 GLU A C 1
ATOM 589 O O . GLU A 1 72 ? 5.360 4.066 -15.314 1.00 93.19 72 GLU A O 1
ATOM 594 N N . LYS A 1 73 ? 3.671 3.387 -13.993 1.00 92.00 73 LYS A N 1
ATOM 595 C CA . LYS A 1 73 ? 3.778 4.487 -13.021 1.00 92.00 73 LYS A CA 1
ATOM 596 C C . LYS A 1 73 ? 5.151 4.536 -12.350 1.00 92.00 73 LYS A C 1
ATOM 598 O O . LYS A 1 73 ? 5.775 5.595 -12.290 1.00 92.00 73 LYS A O 1
ATOM 603 N N . ILE A 1 74 ? 5.650 3.385 -11.904 1.00 92.50 74 ILE A N 1
ATOM 604 C CA . ILE A 1 74 ? 6.961 3.272 -11.254 1.00 92.50 74 ILE A CA 1
ATOM 605 C C . ILE A 1 74 ? 8.083 3.601 -12.242 1.00 92.50 74 ILE A C 1
ATOM 607 O O . ILE A 1 74 ? 8.961 4.402 -11.937 1.00 92.50 74 ILE A O 1
ATOM 611 N N . THR A 1 75 ? 8.013 3.044 -13.451 1.00 93.44 75 THR A N 1
ATOM 612 C CA . THR A 1 75 ? 8.955 3.307 -14.551 1.00 93.44 75 THR A CA 1
ATOM 613 C C . THR A 1 75 ? 9.036 4.803 -14.838 1.00 93.44 75 THR A C 1
ATOM 615 O O . THR A 1 75 ? 10.123 5.376 -14.828 1.00 93.44 75 THR A O 1
ATOM 618 N N . ARG A 1 76 ? 7.885 5.464 -15.004 1.00 93.31 76 ARG A N 1
ATOM 619 C CA . ARG A 1 76 ? 7.821 6.910 -15.225 1.00 93.31 76 ARG A CA 1
ATOM 620 C C . ARG A 1 76 ? 8.487 7.679 -14.087 1.00 93.31 76 ARG A C 1
ATOM 622 O O . ARG A 1 76 ? 9.233 8.620 -14.345 1.00 93.31 76 ARG A O 1
ATOM 629 N N . ARG A 1 77 ? 8.243 7.288 -12.833 1.00 93.06 77 ARG A N 1
ATOM 630 C CA . ARG A 1 77 ? 8.854 7.946 -11.673 1.00 93.06 77 ARG A CA 1
ATOM 631 C C . ARG A 1 77 ? 10.376 7.788 -11.636 1.00 93.06 77 ARG A C 1
ATOM 633 O O . ARG A 1 77 ? 11.058 8.761 -11.305 1.00 93.06 77 ARG A O 1
ATOM 640 N N . ILE A 1 78 ? 10.897 6.615 -11.993 1.00 91.12 78 ILE A N 1
ATOM 641 C CA . ILE A 1 78 ? 12.340 6.362 -12.127 1.00 91.12 78 ILE A CA 1
ATOM 642 C C . ILE A 1 78 ? 12.935 7.281 -13.205 1.00 91.12 78 ILE A C 1
ATOM 644 O O . ILE A 1 78 ? 13.933 7.962 -12.965 1.00 91.12 78 ILE A O 1
ATOM 648 N N . ASP A 1 79 ? 12.285 7.356 -14.368 1.00 91.88 79 ASP A N 1
ATOM 649 C CA . ASP A 1 79 ? 12.796 8.077 -15.540 1.00 91.88 79 ASP A CA 1
ATOM 650 C C . ASP A 1 79 ? 12.773 9.605 -15.368 1.00 91.88 79 ASP A C 1
ATOM 652 O O . ASP A 1 79 ? 13.604 10.304 -15.947 1.00 91.88 79 ASP A O 1
ATOM 656 N N . LEU A 1 80 ? 11.873 10.132 -14.527 1.00 90.00 80 LEU A N 1
ATOM 657 C CA . LEU A 1 80 ? 11.810 11.560 -14.197 1.00 90.00 80 LEU A CA 1
ATOM 658 C C . LEU A 1 80 ? 13.055 12.078 -13.460 1.00 90.00 80 LEU A C 1
ATOM 660 O O . LEU A 1 80 ? 13.253 13.291 -13.439 1.00 90.00 80 LEU A O 1
ATOM 664 N N . LYS A 1 81 ? 13.857 11.200 -12.831 1.00 82.81 81 LYS A N 1
ATOM 665 C CA . LYS A 1 81 ? 15.065 11.560 -12.052 1.00 82.81 81 LYS A CA 1
ATOM 666 C C . LYS A 1 81 ? 14.854 12.777 -11.135 1.00 82.81 81 LYS A C 1
ATOM 668 O O . LYS A 1 81 ? 15.684 13.675 -11.048 1.00 82.81 81 LYS A O 1
ATOM 673 N N . SER A 1 82 ? 13.687 12.821 -10.495 1.00 87.00 82 SER A N 1
ATOM 674 C CA . SER A 1 82 ? 13.270 13.929 -9.638 1.00 87.00 82 SER A CA 1
ATOM 675 C C . SER A 1 82 ? 13.852 13.799 -8.230 1.00 87.00 82 SER A C 1
ATOM 677 O O . SER A 1 82 ? 13.857 12.704 -7.671 1.00 87.00 82 SER A O 1
ATOM 679 N N . GLU A 1 83 ? 14.219 14.937 -7.633 1.00 88.88 83 GLU A N 1
ATOM 680 C CA . GLU A 1 83 ? 14.638 15.091 -6.227 1.00 88.88 83 GLU A CA 1
ATOM 681 C C . GLU A 1 83 ? 13.447 15.215 -5.251 1.00 88.88 83 GLU A C 1
ATOM 683 O O . GLU A 1 83 ? 13.586 15.691 -4.123 1.00 88.88 83 GLU A O 1
ATOM 688 N N . ARG A 1 84 ? 12.239 14.829 -5.681 1.00 91.81 84 ARG A N 1
ATOM 689 C CA . ARG A 1 84 ? 11.029 14.856 -4.848 1.00 91.81 84 ARG A CA 1
ATOM 690 C C . ARG A 1 84 ? 11.260 14.083 -3.537 1.00 91.81 84 ARG A C 1
ATOM 692 O O . ARG A 1 84 ? 11.748 12.960 -3.600 1.00 91.81 84 ARG A O 1
ATOM 699 N N . PRO A 1 85 ? 10.863 14.598 -2.360 1.00 92.12 85 PRO A N 1
ATOM 700 C CA . PRO A 1 85 ? 11.014 13.880 -1.093 1.00 92.12 85 PRO A CA 1
ATOM 701 C C . PRO A 1 85 ? 9.954 12.772 -0.943 1.00 92.12 85 PRO A C 1
ATOM 703 O O . PRO A 1 85 ? 9.000 12.899 -0.180 1.00 92.12 85 PRO A O 1
ATOM 706 N N . ASP A 1 86 ? 10.108 11.693 -1.704 1.00 92.94 86 ASP A N 1
ATOM 707 C CA . ASP A 1 86 ? 9.263 10.496 -1.686 1.00 92.94 86 ASP A CA 1
ATOM 708 C C . ASP A 1 86 ? 10.091 9.244 -1.330 1.00 92.94 86 ASP A C 1
ATOM 710 O O . ASP A 1 86 ? 11.284 9.342 -1.043 1.00 92.94 86 ASP A O 1
ATOM 714 N N . PHE A 1 87 ? 9.479 8.058 -1.300 1.00 91.25 87 PHE A N 1
ATOM 715 C CA . PHE A 1 87 ? 10.193 6.822 -0.953 1.00 91.25 87 PHE A CA 1
ATOM 716 C C . PHE A 1 87 ? 11.220 6.402 -2.010 1.00 91.25 87 PHE A C 1
ATOM 718 O O . PHE A 1 87 ? 12.161 5.674 -1.692 1.00 91.25 87 PHE A O 1
ATOM 725 N N . MET A 1 88 ? 11.063 6.852 -3.256 1.00 90.56 88 MET A N 1
ATOM 726 C CA . MET A 1 88 ? 11.927 6.458 -4.362 1.00 90.56 88 MET A CA 1
ATOM 727 C C . MET A 1 88 ? 13.227 7.251 -4.382 1.00 90.56 88 MET A C 1
ATOM 729 O O . MET A 1 88 ? 14.277 6.673 -4.637 1.00 90.56 88 MET A O 1
ATOM 733 N N . THR A 1 89 ? 13.203 8.541 -4.054 1.00 91.31 89 THR A N 1
ATOM 734 C CA . THR A 1 89 ? 14.404 9.392 -4.104 1.00 91.31 89 THR A CA 1
ATOM 735 C C . THR A 1 89 ? 15.570 8.875 -3.250 1.00 91.31 89 THR A C 1
ATOM 737 O O . THR A 1 89 ? 16.666 8.726 -3.797 1.00 91.31 89 THR A O 1
ATOM 740 N N . PRO A 1 90 ? 15.397 8.520 -1.959 1.00 88.31 90 PRO A N 1
ATOM 741 C CA . PRO A 1 90 ? 16.479 7.935 -1.167 1.00 88.31 90 PRO A CA 1
ATOM 742 C C . PRO A 1 90 ? 16.983 6.604 -1.737 1.00 88.31 90 PRO A C 1
ATOM 744 O O . PRO A 1 90 ? 18.179 6.325 -1.676 1.00 88.31 90 PRO A O 1
ATOM 747 N N . PHE A 1 91 ? 16.079 5.801 -2.310 1.00 83.31 91 PHE A N 1
ATOM 748 C CA . PHE A 1 91 ? 16.405 4.512 -2.917 1.00 83.31 91 PHE A CA 1
ATOM 749 C C . PHE A 1 91 ? 17.267 4.689 -4.176 1.00 83.31 91 PHE A C 1
ATOM 751 O O . PHE A 1 91 ? 18.292 4.032 -4.335 1.00 83.31 91 PHE A O 1
ATOM 758 N N . MET A 1 92 ? 16.892 5.637 -5.038 1.00 87.38 92 MET A N 1
ATOM 759 C CA . MET A 1 92 ? 17.597 5.949 -6.284 1.00 87.38 92 MET A CA 1
ATOM 760 C C . MET A 1 92 ? 18.943 6.632 -6.044 1.00 87.38 92 MET A C 1
ATOM 762 O O . MET A 1 92 ? 19.902 6.364 -6.766 1.00 87.38 92 MET A O 1
ATOM 766 N N . LYS A 1 93 ? 19.051 7.480 -5.012 1.00 87.25 93 LYS A N 1
ATOM 767 C CA . LYS A 1 93 ? 20.295 8.188 -4.672 1.00 87.25 93 LYS A CA 1
ATOM 768 C C . LYS A 1 93 ? 21.463 7.235 -4.401 1.00 87.25 93 LYS A C 1
ATOM 770 O O . LYS A 1 93 ? 22.596 7.541 -4.759 1.00 87.25 93 LYS A O 1
ATOM 775 N N . ASN A 1 94 ? 21.180 6.074 -3.813 1.00 82.12 94 ASN A N 1
ATOM 776 C CA . ASN A 1 94 ? 22.177 5.044 -3.512 1.00 82.12 94 ASN A CA 1
ATOM 777 C C . ASN A 1 94 ? 22.285 3.968 -4.613 1.00 82.12 94 ASN A C 1
ATOM 779 O O . ASN A 1 94 ? 22.942 2.948 -4.410 1.00 82.12 94 ASN A O 1
ATOM 783 N N . ASN A 1 95 ? 21.632 4.170 -5.764 1.00 86.88 95 ASN A N 1
ATOM 784 C CA . ASN A 1 95 ? 21.538 3.188 -6.844 1.00 86.88 95 ASN A CA 1
ATOM 785 C C . ASN A 1 95 ? 21.462 3.847 -8.239 1.00 86.88 95 ASN A C 1
ATOM 787 O O . ASN A 1 95 ? 20.638 3.497 -9.082 1.00 86.88 95 ASN A O 1
ATOM 791 N N . VAL A 1 96 ? 22.325 4.836 -8.484 1.00 82.00 96 VAL A N 1
ATOM 792 C CA . VAL A 1 96 ? 22.288 5.686 -9.692 1.00 82.00 96 VAL A CA 1
ATOM 793 C C . VAL A 1 96 ? 22.475 4.891 -10.998 1.00 82.00 96 VAL A C 1
ATOM 795 O O . VAL A 1 96 ? 21.887 5.251 -12.017 1.00 82.00 96 VAL A O 1
ATOM 798 N N . ASN A 1 97 ? 23.247 3.797 -10.959 1.00 85.25 97 ASN A N 1
ATOM 799 C CA . ASN A 1 97 ? 23.568 2.961 -12.124 1.00 85.25 97 ASN A CA 1
ATOM 800 C C . ASN A 1 97 ? 22.798 1.627 -12.171 1.00 85.25 97 ASN A C 1
ATOM 802 O O . ASN A 1 97 ? 23.070 0.816 -13.051 1.00 85.25 97 ASN A O 1
ATOM 806 N N . PHE A 1 98 ? 21.869 1.375 -11.240 1.00 87.50 98 PHE A N 1
ATOM 807 C CA . PHE A 1 98 ? 21.176 0.082 -11.092 1.00 87.50 98 PHE A CA 1
ATOM 808 C C . PHE A 1 98 ? 22.099 -1.126 -10.828 1.00 87.50 98 PHE A C 1
ATOM 810 O O . PHE A 1 98 ? 21.722 -2.266 -11.084 1.00 87.50 98 PHE A O 1
ATOM 817 N N . GLU A 1 99 ? 23.312 -0.885 -10.319 1.00 86.00 99 GLU A N 1
ATOM 818 C CA . GLU A 1 99 ? 24.283 -1.941 -9.996 1.00 86.00 99 GLU A CA 1
ATOM 819 C C . GLU A 1 99 ? 23.963 -2.649 -8.675 1.00 86.00 99 GLU A C 1
ATOM 821 O O . GLU A 1 99 ? 24.246 -3.836 -8.540 1.00 86.00 99 GLU A O 1
ATOM 826 N N . SER A 1 100 ? 23.387 -1.937 -7.695 1.00 87.00 100 SER A N 1
ATOM 827 C CA . SER A 1 100 ? 23.033 -2.531 -6.399 1.00 87.00 100 SER A CA 1
ATOM 828 C C . SER A 1 100 ? 21.647 -3.166 -6.416 1.00 87.00 100 SER A C 1
ATOM 830 O O . SER A 1 100 ? 21.448 -4.206 -5.794 1.00 87.00 100 SER A O 1
ATOM 832 N N . VAL A 1 101 ? 20.702 -2.554 -7.136 1.00 88.12 101 VAL A N 1
ATOM 833 C CA . VAL A 1 101 ? 19.349 -3.079 -7.353 1.00 88.12 101 VAL A CA 1
ATOM 834 C C . VAL A 1 101 ? 18.951 -2.814 -8.802 1.00 88.12 101 VAL A C 1
ATOM 836 O O . VAL A 1 101 ? 18.967 -1.671 -9.263 1.00 88.12 101 VAL A O 1
ATOM 839 N N . SER A 1 102 ? 18.573 -3.857 -9.531 1.00 92.25 102 SER A N 1
ATOM 840 C CA . SER A 1 102 ? 18.130 -3.720 -10.917 1.00 92.25 102 SER A CA 1
ATOM 841 C C . SER A 1 102 ? 16.839 -2.906 -11.014 1.00 92.25 102 SER A C 1
ATOM 843 O O . SER A 1 102 ? 16.046 -2.807 -10.073 1.00 92.25 102 SER A O 1
ATOM 845 N N . ARG A 1 103 ? 16.585 -2.332 -12.190 1.00 90.50 103 ARG A N 1
ATOM 846 C CA . ARG A 1 103 ? 15.355 -1.574 -12.443 1.00 90.50 103 ARG A CA 1
ATOM 847 C C . ARG A 1 103 ? 14.108 -2.431 -12.212 1.00 90.50 103 ARG A C 1
ATOM 849 O O . ARG A 1 103 ? 13.126 -1.952 -11.649 1.00 90.50 103 ARG A O 1
ATOM 856 N N . GLU A 1 104 ? 14.156 -3.693 -12.617 1.00 91.12 104 GLU A N 1
ATOM 857 C CA . GLU A 1 104 ? 13.086 -4.669 -12.444 1.00 91.12 104 GLU A CA 1
ATOM 858 C C . GLU A 1 104 ? 12.806 -4.934 -10.962 1.00 91.12 104 GLU A C 1
ATOM 860 O O . GLU A 1 104 ? 11.648 -4.916 -10.548 1.00 91.12 104 GLU A O 1
ATOM 865 N N . GLU A 1 105 ? 13.843 -5.095 -10.141 1.00 91.38 105 GLU A N 1
ATOM 866 C CA . GLU A 1 105 ? 13.685 -5.268 -8.693 1.00 91.38 105 GLU A CA 1
ATOM 867 C C . GLU A 1 105 ? 13.066 -4.034 -8.027 1.00 91.38 105 GLU A C 1
ATOM 869 O O . GLU A 1 105 ? 12.226 -4.180 -7.136 1.00 91.38 105 GLU A O 1
ATOM 874 N N . ILE A 1 106 ? 13.406 -2.820 -8.476 1.00 91.06 106 ILE A N 1
ATOM 875 C CA . ILE A 1 106 ? 12.768 -1.583 -7.992 1.00 91.06 106 ILE A CA 1
ATOM 876 C C . ILE A 1 106 ? 11.284 -1.583 -8.336 1.00 91.06 106 ILE A C 1
ATOM 878 O O . ILE A 1 106 ? 10.448 -1.302 -7.476 1.00 91.06 106 ILE A O 1
ATOM 882 N N . VAL A 1 107 ? 10.948 -1.911 -9.585 1.00 91.75 107 VAL A N 1
ATOM 883 C CA . VAL A 1 107 ? 9.560 -1.988 -10.045 1.00 91.75 107 VAL A CA 1
ATOM 884 C C . VAL A 1 107 ? 8.759 -2.966 -9.190 1.00 91.75 107 VAL A C 1
ATOM 886 O O . VAL A 1 107 ? 7.693 -2.604 -8.694 1.00 91.75 107 VAL A O 1
ATOM 889 N N . GLU A 1 108 ? 9.267 -4.176 -8.968 1.00 91.06 108 GLU A N 1
ATOM 890 C CA . GLU A 1 108 ? 8.570 -5.156 -8.131 1.00 91.06 108 GLU A CA 1
ATOM 891 C C . GLU A 1 108 ? 8.476 -4.690 -6.670 1.00 91.06 108 GLU A C 1
ATOM 893 O O . GLU A 1 108 ? 7.412 -4.783 -6.056 1.00 91.06 108 GLU A O 1
ATOM 898 N N . THR A 1 109 ? 9.541 -4.101 -6.121 1.00 91.75 109 THR A N 1
ATOM 899 C CA . THR A 1 109 ? 9.558 -3.582 -4.744 1.00 91.75 109 THR A CA 1
ATOM 900 C C . THR A 1 109 ? 8.494 -2.509 -4.535 1.00 91.75 109 THR A C 1
ATOM 902 O O . THR A 1 109 ? 7.697 -2.594 -3.600 1.00 91.75 109 THR A O 1
ATOM 905 N N . PHE A 1 110 ? 8.425 -1.510 -5.415 1.00 91.69 110 PHE A N 1
ATOM 906 C CA . PHE A 1 110 ? 7.453 -0.423 -5.291 1.00 91.69 110 PHE A CA 1
ATOM 907 C C . PHE A 1 110 ? 6.017 -0.878 -5.574 1.00 91.69 110 PHE A C 1
ATOM 909 O O . PHE A 1 110 ? 5.074 -0.343 -4.984 1.00 91.69 110 PHE A O 1
ATOM 916 N N . ASN A 1 111 ? 5.840 -1.911 -6.402 1.00 89.06 111 ASN A N 1
ATOM 917 C CA . ASN A 1 111 ? 4.555 -2.580 -6.569 1.00 89.06 111 ASN A CA 1
ATOM 918 C C . ASN A 1 111 ? 4.096 -3.242 -5.252 1.00 89.06 111 ASN A C 1
ATOM 920 O O . ASN A 1 111 ? 2.939 -3.109 -4.858 1.00 89.06 111 ASN A O 1
ATOM 924 N N . PHE A 1 112 ? 5.003 -3.863 -4.492 1.00 88.12 112 PHE A N 1
ATOM 925 C CA . PHE A 1 112 ? 4.679 -4.354 -3.148 1.00 88.12 112 PHE A CA 1
ATOM 926 C C . PHE A 1 112 ? 4.430 -3.234 -2.134 1.00 88.12 112 PHE A C 1
ATOM 928 O O . PHE A 1 112 ? 3.510 -3.358 -1.325 1.00 88.12 112 PHE A O 1
ATOM 935 N N . VAL A 1 113 ? 5.194 -2.138 -2.172 1.00 91.06 113 VAL A N 1
ATOM 936 C CA . VAL A 1 113 ? 5.020 -0.997 -1.252 1.00 91.06 113 VAL A CA 1
ATOM 937 C C . VAL A 1 113 ? 3.611 -0.418 -1.349 1.00 91.06 113 VAL A C 1
ATOM 939 O O . VAL A 1 113 ? 2.994 -0.145 -0.318 1.00 91.06 113 VAL A O 1
ATOM 942 N N . ILE A 1 114 ? 3.068 -0.261 -2.560 1.00 89.06 114 ILE A N 1
ATOM 943 C CA . ILE A 1 114 ? 1.732 0.319 -2.709 1.00 89.06 114 ILE A CA 1
ATOM 944 C C . ILE A 1 114 ? 0.627 -0.616 -2.219 1.00 89.06 114 ILE A C 1
ATOM 946 O O . ILE A 1 114 ? -0.313 -0.166 -1.562 1.00 89.06 114 ILE A O 1
ATOM 950 N N . ILE A 1 115 ? 0.760 -1.916 -2.485 1.00 86.00 115 ILE A N 1
ATOM 951 C CA . ILE A 1 115 ? -0.175 -2.939 -2.015 1.00 86.00 115 ILE A CA 1
ATOM 952 C C . ILE A 1 115 ? -0.130 -3.009 -0.486 1.00 86.00 115 ILE A C 1
ATOM 954 O O . ILE A 1 115 ? -1.150 -2.854 0.182 1.00 86.00 115 ILE A O 1
ATOM 958 N N . GLY A 1 116 ? 1.069 -3.177 0.069 1.00 87.56 116 GLY A N 1
ATOM 959 C CA . GLY A 1 116 ? 1.283 -3.323 1.502 1.00 87.56 116 GLY A CA 1
ATOM 960 C C . GLY A 1 116 ? 0.884 -2.079 2.285 1.00 87.56 116 GLY A C 1
ATOM 961 O O . GLY A 1 116 ? 0.236 -2.204 3.316 1.00 87.56 116 GLY A O 1
ATOM 962 N N . GLY A 1 117 ? 1.217 -0.880 1.802 1.00 88.19 117 GLY A N 1
ATOM 963 C CA . GLY A 1 117 ? 0.982 0.373 2.524 1.00 88.19 117 GLY A CA 1
ATOM 964 C C . GLY A 1 117 ? -0.437 0.936 2.417 1.00 88.19 117 GLY A C 1
ATOM 965 O O . GLY A 1 117 ? -0.809 1.793 3.220 1.00 88.19 117 GLY A O 1
ATOM 966 N N . SER A 1 118 ? -1.239 0.490 1.446 1.00 89.56 118 SER A N 1
ATOM 967 C CA . SER A 1 118 ? -2.589 1.020 1.226 1.00 89.56 118 SER A CA 1
ATOM 968 C C . SER A 1 118 ? -3.641 0.378 2.128 1.00 89.56 118 SER A C 1
ATOM 970 O O . SER A 1 118 ? -4.152 1.024 3.045 1.00 89.56 118 SER A O 1
ATOM 972 N N . GLU A 1 119 ? -3.990 -0.876 1.844 1.00 87.31 119 GLU A N 1
ATOM 973 C CA . GLU A 1 119 ? -5.124 -1.567 2.456 1.00 87.31 119 GLU A CA 1
ATOM 974 C C . GLU A 1 119 ? -4.872 -1.869 3.933 1.00 87.31 119 GLU A C 1
ATOM 976 O O . GLU A 1 119 ? -5.775 -1.696 4.752 1.00 87.31 119 GLU A O 1
ATOM 981 N N . T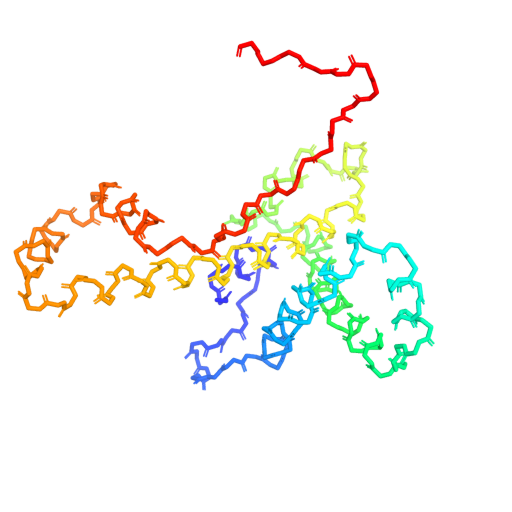HR A 1 120 ? -3.640 -2.239 4.305 1.00 91.06 120 THR A N 1
ATOM 982 C CA . THR A 1 120 ? -3.317 -2.572 5.701 1.00 91.06 120 THR A CA 1
ATOM 983 C C . THR A 1 120 ? -3.449 -1.355 6.617 1.00 91.06 120 THR A C 1
ATOM 985 O O . THR A 1 120 ? -4.115 -1.432 7.648 1.00 91.06 120 THR A O 1
ATOM 988 N N . THR A 1 121 ? -2.905 -0.205 6.204 1.00 92.69 121 THR A N 1
ATOM 989 C CA . THR A 1 121 ? -3.010 1.061 6.939 1.00 92.69 121 THR A CA 1
ATOM 990 C C . THR A 1 121 ? -4.464 1.516 7.031 1.00 92.69 121 THR A C 1
ATOM 992 O O . THR A 1 121 ? -4.922 1.895 8.107 1.00 92.6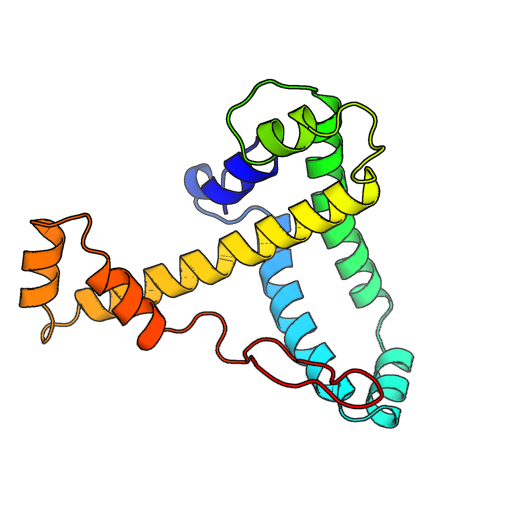9 121 THR A O 1
ATOM 995 N N . ALA A 1 122 ? -5.221 1.443 5.928 1.00 91.31 122 ALA A N 1
ATOM 996 C CA . ALA A 1 122 ? -6.639 1.803 5.916 1.00 91.31 122 ALA A CA 1
ATOM 997 C C . ALA A 1 122 ? -7.472 0.905 6.846 1.00 91.31 122 ALA A C 1
ATOM 999 O O . ALA A 1 122 ? -8.302 1.407 7.606 1.00 91.31 122 ALA A O 1
ATOM 1000 N N . THR A 1 123 ? -7.212 -0.403 6.838 1.00 91.75 123 THR A N 1
ATOM 1001 C CA . THR A 1 123 ? -7.878 -1.388 7.702 1.00 91.75 123 THR A CA 1
ATOM 1002 C C . THR A 1 123 ? -7.553 -1.146 9.174 1.00 91.75 123 THR A C 1
ATOM 1004 O O . THR A 1 123 ? -8.464 -1.091 10.001 1.00 91.75 123 THR A O 1
ATOM 1007 N N . ALA A 1 124 ? -6.277 -0.924 9.505 1.00 92.81 124 ALA A N 1
ATOM 1008 C CA . ALA A 1 124 ? -5.848 -0.618 10.866 1.00 92.81 124 ALA A CA 1
ATOM 1009 C C . ALA A 1 124 ? -6.505 0.670 11.386 1.00 92.81 124 ALA A C 1
ATOM 1011 O O . ALA A 1 124 ? -7.101 0.664 12.462 1.00 92.81 124 ALA A O 1
ATOM 1012 N N . MET A 1 125 ? -6.478 1.755 10.599 1.00 92.06 125 MET A N 1
ATOM 1013 C CA . MET A 1 125 ? -7.135 3.015 10.966 1.00 92.06 125 MET A CA 1
ATOM 1014 C C . MET A 1 125 ? -8.641 2.831 11.151 1.00 92.06 125 MET A C 1
ATOM 1016 O O . MET A 1 125 ? -9.190 3.276 12.155 1.00 92.06 125 MET A O 1
ATOM 1020 N N . THR A 1 126 ? -9.308 2.138 10.226 1.00 93.69 126 THR A N 1
ATOM 1021 C CA . THR A 1 126 ? -10.752 1.874 10.315 1.00 93.69 126 THR A CA 1
ATOM 1022 C C . THR A 1 126 ? -11.094 1.098 11.586 1.00 93.69 126 THR A C 1
ATOM 1024 O O . THR A 1 126 ? -12.035 1.457 12.292 1.00 93.69 126 THR A O 1
ATOM 1027 N N . GLY A 1 127 ? -10.300 0.077 11.922 1.00 93.12 127 GLY A N 1
ATOM 1028 C CA . GLY A 1 127 ? -10.438 -0.679 13.166 1.00 93.12 127 GLY A CA 1
ATOM 1029 C C . GLY A 1 127 ? -10.269 0.200 14.404 1.00 93.12 127 GLY A C 1
ATOM 1030 O O . GLY A 1 127 ? -11.139 0.198 15.276 1.00 93.12 127 GLY A O 1
ATOM 1031 N N . ILE A 1 128 ? -9.197 0.997 14.453 1.00 91.38 128 ILE A N 1
ATOM 1032 C CA . ILE A 1 128 ? -8.925 1.943 15.546 1.00 91.38 128 ILE A CA 1
ATOM 1033 C C . ILE A 1 128 ? -10.107 2.893 15.742 1.00 91.38 128 ILE A C 1
ATOM 1035 O O . ILE A 1 128 ? -10.649 2.974 16.844 1.00 91.38 128 ILE A O 1
ATOM 1039 N N . PHE A 1 129 ? -10.555 3.567 14.680 1.00 91.75 129 PHE A N 1
ATOM 1040 C CA . PHE A 1 129 ? -11.670 4.509 14.764 1.00 91.75 129 PHE A CA 1
ATOM 1041 C C . PHE A 1 129 ? -12.955 3.825 15.226 1.00 91.75 129 PHE A C 1
ATOM 1043 O O . PHE A 1 129 ? -13.594 4.314 16.153 1.00 91.75 129 PHE A O 1
ATOM 1050 N N . ASN A 1 130 ? -13.287 2.659 14.665 1.00 93.69 130 ASN A N 1
ATOM 1051 C CA . ASN A 1 130 ? -14.464 1.890 15.068 1.00 93.69 130 ASN A CA 1
ATOM 1052 C C . ASN A 1 130 ? -14.446 1.501 16.555 1.00 93.69 130 ASN A C 1
ATOM 1054 O O . ASN A 1 130 ? -15.503 1.399 17.177 1.00 93.69 130 ASN A O 1
ATOM 10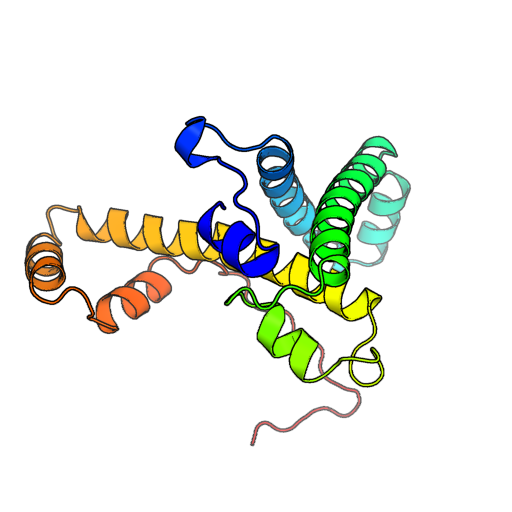58 N N . HIS A 1 131 ? -13.269 1.260 17.140 1.00 91.38 131 HIS A N 1
ATOM 1059 C CA . HIS A 1 131 ? -13.138 0.997 18.571 1.00 91.38 131 HIS A CA 1
ATOM 1060 C C . HIS A 1 131 ? -13.220 2.274 19.409 1.00 91.38 131 HIS A C 1
ATOM 1062 O O . HIS A 1 131 ? -13.920 2.276 20.422 1.00 91.38 131 HIS A O 1
ATOM 1068 N N . LEU A 1 132 ? -12.561 3.356 18.993 1.00 89.94 132 LEU A N 1
ATOM 1069 C CA . LEU A 1 132 ? -12.554 4.625 19.725 1.00 89.94 132 LEU A CA 1
ATOM 1070 C C . LEU A 1 132 ? -13.938 5.285 19.787 1.00 89.94 132 LEU A C 1
ATOM 1072 O O . LEU A 1 132 ? -14.270 5.912 20.788 1.00 89.94 132 LEU A O 1
ATOM 1076 N N . THR A 1 133 ? -14.771 5.125 18.756 1.00 91.44 133 THR A N 1
ATOM 1077 C CA . THR A 1 133 ? -16.110 5.738 18.707 1.00 91.44 133 THR A CA 1
ATOM 1078 C C . THR A 1 133 ? -17.178 4.979 19.500 1.00 91.44 133 THR A C 1
ATOM 1080 O O . THR A 1 133 ? -18.337 5.396 19.517 1.00 91.44 133 THR A O 1
ATOM 1083 N N . ARG A 1 134 ? -16.838 3.861 20.157 1.00 93.25 134 ARG A N 1
ATOM 1084 C CA . ARG A 1 134 ? -17.788 3.116 21.002 1.00 93.25 134 ARG A CA 1
ATOM 1085 C C . ARG A 1 134 ? -18.042 3.852 22.311 1.00 93.25 134 ARG A C 1
ATOM 1087 O O . ARG A 1 134 ? -17.130 4.454 22.876 1.00 93.25 134 ARG A O 1
ATOM 1094 N N . LYS A 1 135 ? -19.270 3.759 22.835 1.00 93.44 135 LYS A N 1
ATOM 1095 C CA . LYS A 1 135 ? -19.664 4.450 24.077 1.00 93.44 135 LYS A CA 1
ATOM 1096 C C . LYS A 1 135 ? -18.784 4.031 25.253 1.00 93.44 135 LYS A C 1
ATOM 1098 O O . LYS A 1 135 ? -18.372 4.882 26.035 1.00 93.44 135 LYS A O 1
ATOM 1103 N N . GLU A 1 136 ? -18.449 2.746 25.324 1.00 94.31 136 GLU A N 1
ATOM 1104 C CA . GLU A 1 136 ? -17.564 2.170 26.346 1.00 94.31 136 GLU A CA 1
ATOM 1105 C C . GLU A 1 136 ? -16.151 2.793 26.340 1.00 94.31 136 GLU A C 1
ATOM 1107 O O . GLU A 1 136 ? -15.515 2.913 27.387 1.00 94.31 136 GLU A O 1
ATOM 1112 N N . ASN A 1 137 ? -15.680 3.264 25.180 1.00 91.44 137 ASN A N 1
ATOM 1113 C CA . ASN A 1 137 ? -14.315 3.756 24.968 1.00 91.44 137 ASN A CA 1
ATOM 1114 C C . ASN A 1 137 ? -14.215 5.288 24.899 1.00 91.44 137 ASN A C 1
ATOM 1116 O O . ASN A 1 137 ? -13.158 5.821 24.559 1.00 91.44 137 ASN A O 1
ATOM 1120 N N . LYS A 1 138 ? -15.280 6.018 25.259 1.00 88.88 138 LYS A N 1
ATOM 1121 C CA . LYS A 1 138 ? -15.315 7.489 25.181 1.00 88.88 138 LYS A CA 1
ATOM 1122 C C . LYS A 1 138 ? -14.141 8.158 25.913 1.00 88.88 138 LYS A C 1
ATOM 1124 O O . LYS A 1 138 ? -13.548 9.095 25.391 1.00 88.88 138 LYS A O 1
ATOM 1129 N N . HIS A 1 139 ? -13.771 7.642 27.085 1.00 88.31 139 HIS A N 1
ATOM 1130 C CA . HIS A 1 139 ? -12.641 8.149 27.868 1.00 88.31 139 HIS A CA 1
ATOM 1131 C C . HIS A 1 139 ? -11.293 8.004 27.133 1.00 88.31 139 HIS A C 1
ATOM 1133 O O . HIS A 1 139 ? -10.455 8.902 27.206 1.00 88.31 139 HIS A O 1
ATOM 1139 N N . VAL A 1 140 ? -11.102 6.910 26.380 1.00 87.94 140 VAL A N 1
ATOM 1140 C CA . VAL A 1 140 ? -9.910 6.679 25.548 1.00 87.94 140 VAL A CA 1
ATOM 1141 C C . VAL A 1 140 ? -9.882 7.670 24.393 1.00 87.94 140 VAL A C 1
ATOM 1143 O O . VAL A 1 140 ? -8.844 8.270 24.136 1.00 87.94 140 VAL A O 1
ATOM 1146 N N . LEU A 1 141 ? -11.016 7.902 23.726 1.00 86.44 141 LEU A N 1
ATOM 1147 C CA . LEU A 1 141 ? -11.116 8.894 22.653 1.00 86.44 141 LEU A CA 1
ATOM 1148 C C . LEU A 1 141 ? -10.802 10.315 23.153 1.00 86.44 141 LEU A C 1
ATOM 1150 O O . LEU A 1 141 ? -10.049 11.043 22.505 1.00 86.44 141 LEU A O 1
ATOM 1154 N N . GLU A 1 142 ? -11.329 10.705 24.317 1.00 87.12 142 GLU A N 1
ATOM 1155 C CA . GLU A 1 142 ? -11.052 12.008 24.940 1.00 87.12 142 GLU A CA 1
ATOM 1156 C C . GLU A 1 142 ? -9.563 12.173 25.285 1.00 87.12 142 GLU A C 1
ATOM 1158 O O . GLU A 1 142 ? -8.979 13.226 25.028 1.00 87.12 142 GLU A O 1
ATOM 1163 N N . MET A 1 143 ? -8.930 11.126 25.822 1.00 84.31 143 MET A N 1
ATOM 1164 C CA . MET A 1 143 ? -7.489 11.097 26.087 1.00 84.31 143 MET A CA 1
ATOM 1165 C C . MET A 1 143 ? -6.675 11.203 24.792 1.00 84.31 143 MET A C 1
ATOM 1167 O O . MET A 1 143 ? -5.844 12.095 24.664 1.00 84.31 143 MET A O 1
ATOM 1171 N N . SER A 1 144 ? -6.996 10.376 23.797 1.00 82.06 144 SER A N 1
ATOM 1172 C CA . SER A 1 144 ? -6.339 10.343 22.482 1.00 82.06 144 SER A CA 1
ATOM 1173 C C . SER A 1 144 ? -6.401 11.693 21.767 1.00 82.06 144 SER A C 1
ATOM 1175 O O . SER A 1 144 ? -5.447 12.107 21.119 1.00 82.06 144 SER A O 1
ATOM 1177 N N . THR A 1 145 ? -7.522 12.407 21.900 1.00 80.75 145 THR A N 1
ATOM 1178 C CA . THR A 1 145 ? -7.713 13.734 21.295 1.00 80.75 145 THR A CA 1
ATOM 1179 C C . THR A 1 145 ? -6.851 14.802 21.974 1.00 80.75 145 THR A C 1
ATOM 1181 O O . THR A 1 145 ? -6.428 15.753 21.321 1.00 80.75 145 THR A O 1
ATOM 1184 N N . ARG A 1 146 ? -6.555 14.651 23.274 1.00 80.94 146 ARG A N 1
ATOM 1185 C CA . ARG A 1 146 ? -5.611 15.522 23.994 1.00 80.94 146 ARG A CA 1
ATOM 1186 C C . ARG A 1 146 ? -4.156 15.162 23.695 1.00 80.94 146 ARG A C 1
ATOM 1188 O O . ARG A 1 146 ? -3.316 16.049 23.586 1.00 80.94 146 ARG A O 1
ATOM 1195 N N . GLU A 1 147 ? -3.873 13.876 23.531 1.00 76.19 147 GLU A N 1
ATOM 1196 C CA . GLU A 1 147 ? -2.526 13.307 23.462 1.00 76.19 147 GLU A CA 1
ATOM 1197 C C . GLU A 1 147 ? -2.223 12.699 22.083 1.00 76.19 147 GLU A C 1
ATOM 1199 O O . GLU A 1 147 ? -1.630 11.631 22.018 1.00 76.19 147 GLU A O 1
ATOM 1204 N N . ILE A 1 148 ? -2.616 13.385 20.995 1.00 62.91 148 ILE A N 1
ATOM 1205 C CA . ILE A 1 148 ? -2.695 13.001 19.553 1.00 62.91 148 ILE A CA 1
ATOM 1206 C C . ILE A 1 148 ? -1.603 12.047 18.990 1.00 62.91 148 ILE A C 1
ATOM 1208 O O . ILE A 1 148 ? -1.734 11.522 17.887 1.00 62.91 148 ILE A O 1
ATOM 1212 N N . ARG A 1 149 ? -0.511 11.786 19.707 1.00 62.19 149 ARG A N 1
ATOM 1213 C CA . ARG A 1 149 ? 0.637 10.972 19.296 1.00 62.19 149 ARG A CA 1
ATOM 1214 C C . ARG A 1 149 ? 0.854 9.691 20.101 1.00 62.19 149 ARG A C 1
ATOM 1216 O O . ARG A 1 149 ? 1.946 9.126 20.007 1.00 62.19 149 ARG A O 1
ATOM 1223 N N . ASP A 1 150 ? -0.113 9.234 20.890 1.00 67.50 150 ASP A N 1
ATOM 1224 C CA . ASP A 1 150 ? 0.134 8.061 21.724 1.00 67.50 150 ASP A CA 1
ATOM 1225 C C . ASP A 1 150 ? 0.299 6.774 20.888 1.00 67.50 150 ASP A C 1
ATOM 1227 O O . ASP A 1 150 ? -0.620 6.281 20.226 1.00 67.50 150 ASP A O 1
ATOM 1231 N N . LYS A 1 151 ? 1.514 6.213 20.936 1.00 76.50 151 LYS A N 1
ATOM 1232 C CA . LYS A 1 151 ? 1.879 4.941 20.294 1.00 76.50 151 LYS A CA 1
ATOM 1233 C C . LYS A 1 151 ? 1.063 3.774 20.850 1.00 76.50 151 LYS A C 1
ATOM 1235 O O . LYS A 1 151 ? 0.898 2.773 20.152 1.00 76.50 151 LYS A O 1
ATOM 1240 N N . PHE A 1 152 ? 0.555 3.891 22.077 1.00 81.12 152 PHE A N 1
ATOM 1241 C CA . PHE A 1 152 ? -0.252 2.859 22.714 1.00 81.12 152 PHE A CA 1
ATOM 1242 C C . PHE A 1 152 ? -1.528 2.554 21.920 1.00 81.12 152 PHE A C 1
ATOM 1244 O O . PHE A 1 152 ? -1.822 1.389 21.665 1.00 81.12 152 PHE A O 1
ATOM 1251 N N . ILE A 1 153 ? -2.231 3.586 21.440 1.00 84.06 153 ILE A N 1
ATOM 1252 C CA . ILE A 1 153 ? -3.495 3.435 20.699 1.00 84.06 153 ILE A CA 1
ATOM 1253 C C . ILE A 1 153 ? -3.279 2.675 19.393 1.00 84.06 153 ILE A C 1
ATOM 1255 O O . ILE A 1 153 ? -4.073 1.807 19.039 1.00 84.06 153 ILE A O 1
ATOM 1259 N N . ILE A 1 154 ? -2.199 2.991 18.674 1.00 87.00 154 ILE A N 1
ATOM 1260 C CA . ILE A 1 154 ? -1.877 2.328 17.407 1.00 87.00 154 ILE A CA 1
ATOM 1261 C C . ILE A 1 154 ? -1.578 0.851 17.660 1.00 87.00 154 ILE A C 1
ATOM 1263 O O . ILE A 1 154 ? -2.128 -0.009 16.977 1.00 87.00 154 ILE A O 1
ATOM 1267 N N . ASN A 1 155 ? -0.748 0.551 18.661 1.00 89.81 155 ASN A N 1
ATOM 1268 C CA . ASN A 1 155 ? -0.391 -0.825 18.996 1.00 89.81 155 ASN A CA 1
ATOM 1269 C C . ASN A 1 155 ? -1.611 -1.640 19.437 1.00 89.81 155 ASN A C 1
ATOM 1271 O O . ASN A 1 155 ? -1.799 -2.765 18.976 1.00 89.81 155 ASN A O 1
ATOM 1275 N N . GLU A 1 156 ? -2.469 -1.067 20.280 1.00 88.88 156 GLU A N 1
ATOM 1276 C CA . GLU A 1 156 ? -3.695 -1.729 20.723 1.00 88.88 156 GLU A CA 1
ATOM 1277 C C . GLU A 1 156 ? -4.697 -1.897 19.574 1.00 88.88 156 GLU A C 1
ATOM 1279 O O . GLU A 1 156 ? -5.325 -2.945 19.424 1.00 88.88 156 GLU A O 1
ATOM 1284 N N . GLY A 1 157 ? -4.775 -0.902 18.692 1.00 88.31 157 GLY A N 1
ATOM 1285 C CA . GLY A 1 157 ? -5.506 -0.970 17.437 1.00 88.31 157 GLY A CA 1
ATOM 1286 C C . GLY A 1 157 ? -5.076 -2.134 16.555 1.00 88.31 157 GLY A C 1
ATOM 1287 O O . GLY A 1 157 ? -5.925 -2.888 16.092 1.00 88.31 157 GLY A O 1
ATOM 1288 N N . LEU A 1 158 ? -3.768 -2.313 16.363 1.00 91.06 158 LEU A N 1
ATOM 128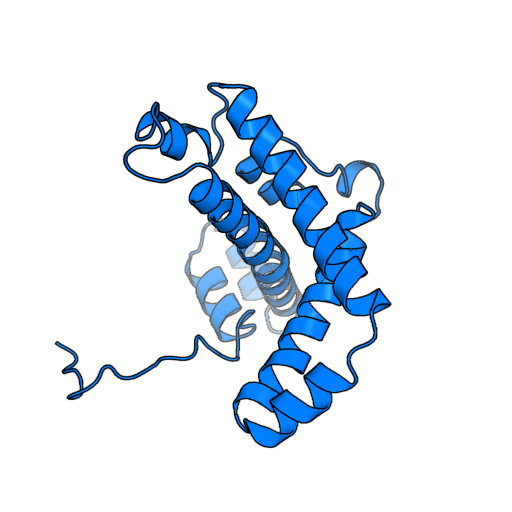9 C CA . LEU A 1 158 ? -3.199 -3.426 15.599 1.00 91.06 158 LEU A CA 1
ATOM 1290 C C . LEU A 1 158 ? -3.416 -4.779 16.287 1.00 91.06 158 LEU A C 1
ATOM 1292 O O . LEU A 1 158 ? -3.603 -5.786 15.605 1.00 91.06 158 LEU A O 1
ATOM 1296 N N . ARG A 1 159 ? -3.427 -4.817 17.626 1.00 90.62 159 ARG A N 1
ATOM 1297 C CA . ARG A 1 159 ? -3.745 -6.027 18.399 1.00 90.62 159 ARG A CA 1
ATOM 1298 C C . ARG A 1 159 ? -5.207 -6.445 18.215 1.00 90.62 159 ARG A C 1
ATOM 1300 O O . ARG A 1 159 ? -5.488 -7.632 18.076 1.00 90.62 159 ARG A O 1
ATOM 1307 N N . MET A 1 160 ? -6.126 -5.481 18.231 1.00 88.44 160 MET A N 1
ATOM 1308 C CA . MET A 1 160 ? -7.572 -5.708 18.119 1.00 88.44 160 MET A CA 1
ATOM 1309 C C . MET A 1 160 ? -8.035 -5.917 16.673 1.00 88.44 160 MET A C 1
ATOM 1311 O O . MET A 1 160 ? -8.902 -6.747 16.410 1.00 88.44 160 MET A O 1
ATOM 1315 N N . CYS A 1 161 ? -7.449 -5.174 15.737 1.00 90.50 161 CYS A N 1
ATOM 1316 C CA . CYS A 1 161 ? -7.726 -5.219 14.309 1.00 90.50 161 CYS A CA 1
ATOM 1317 C C . CYS A 1 161 ? -6.410 -5.444 13.558 1.00 90.50 161 CYS A C 1
ATOM 1319 O O . CYS A 1 161 ? -5.802 -4.506 13.040 1.00 90.50 161 CYS A O 1
ATOM 1321 N N . ASN A 1 162 ? -5.956 -6.699 13.524 1.00 90.19 162 ASN A N 1
ATOM 1322 C CA . ASN A 1 162 ? -4.761 -7.068 12.774 1.00 90.19 162 ASN A CA 1
ATOM 1323 C C . ASN A 1 162 ? -5.080 -7.079 11.265 1.00 90.19 162 ASN A C 1
ATOM 1325 O O . ASN A 1 162 ? -5.842 -7.947 10.829 1.00 90.19 162 ASN A O 1
ATOM 1329 N N . PRO A 1 163 ? -4.495 -6.177 10.450 1.00 89.75 163 PRO A N 1
ATOM 1330 C CA . PRO A 1 163 ? -4.753 -6.136 9.012 1.00 89.75 163 PRO A CA 1
ATOM 1331 C C . PRO A 1 163 ? -4.147 -7.322 8.243 1.00 89.75 163 PRO A C 1
ATOM 1333 O O . PRO A 1 163 ? -4.512 -7.548 7.093 1.00 89.75 163 PRO A O 1
ATOM 1336 N N . VAL A 1 164 ? -3.228 -8.085 8.850 1.00 88.31 164 VAL A N 1
ATOM 1337 C CA . VAL A 1 164 ? -2.584 -9.266 8.250 1.00 88.31 164 VAL A CA 1
ATOM 1338 C C . VAL A 1 164 ? -2.681 -10.458 9.221 1.00 88.31 164 VAL A C 1
ATOM 1340 O O . VAL A 1 164 ? -1.680 -10.895 9.796 1.00 88.31 164 VAL A O 1
ATOM 1343 N N . PRO A 1 165 ? -3.887 -11.014 9.442 1.00 85.06 165 PRO A N 1
ATOM 1344 C CA . PRO A 1 165 ? -4.109 -12.045 10.459 1.00 85.06 165 PRO A CA 1
ATOM 1345 C C . PRO A 1 165 ? -3.485 -13.402 10.104 1.00 85.06 165 PRO A C 1
ATOM 1347 O O . PRO A 1 165 ? -3.214 -14.200 10.995 1.00 85.06 165 PRO A O 1
ATOM 1350 N N . GLY A 1 166 ? -3.231 -13.667 8.817 1.00 78.56 166 GLY A N 1
ATOM 1351 C CA . GLY A 1 166 ? -2.641 -14.923 8.339 1.00 78.56 166 GLY A CA 1
ATOM 1352 C C . GLY A 1 166 ? -1.128 -15.055 8.557 1.00 78.56 166 GLY A C 1
ATOM 1353 O O . GLY A 1 166 ? -0.572 -16.115 8.274 1.00 78.56 166 GLY A O 1
ATOM 1354 N N . GLY A 1 167 ? -0.457 -14.004 9.043 1.00 77.50 167 GLY A N 1
ATOM 1355 C CA . GLY A 1 167 ? 1.001 -13.970 9.165 1.00 77.50 167 GLY A CA 1
ATOM 1356 C C . GLY A 1 167 ? 1.726 -14.090 7.816 1.00 77.50 167 GLY A C 1
ATOM 1357 O O . GLY A 1 167 ? 1.122 -13.998 6.748 1.00 77.50 167 GLY A O 1
ATOM 1358 N N . LEU A 1 168 ? 3.047 -14.281 7.867 1.00 80.19 168 LEU A N 1
ATOM 1359 C CA . LEU A 1 168 ? 3.867 -14.554 6.685 1.00 80.19 168 LEU A CA 1
ATOM 1360 C C . LEU A 1 168 ? 4.316 -16.019 6.711 1.00 80.19 168 LEU A C 1
ATOM 1362 O O . LEU A 1 168 ? 4.932 -16.429 7.701 1.00 80.19 168 LEU A O 1
ATOM 1366 N N . PRO A 1 169 ? 4.050 -16.811 5.655 1.00 79.25 169 PRO A N 1
ATOM 1367 C CA . PRO A 1 169 ? 4.527 -18.184 5.596 1.00 79.25 169 PRO A CA 1
ATOM 1368 C C . PRO A 1 169 ? 6.059 -18.212 5.651 1.00 79.25 169 PRO A C 1
ATOM 1370 O O . PRO A 1 169 ? 6.741 -17.351 5.089 1.00 79.25 169 PRO A O 1
ATOM 1373 N N . ARG A 1 170 ? 6.601 -19.214 6.341 1.00 82.00 170 ARG A N 1
ATOM 1374 C CA . ARG A 1 170 ? 8.040 -19.465 6.448 1.00 82.00 170 ARG A CA 1
ATOM 1375 C C . ARG A 1 170 ? 8.360 -20.806 5.805 1.00 82.00 170 ARG A C 1
ATOM 1377 O O . ARG A 1 170 ? 7.571 -21.742 5.901 1.00 82.00 170 ARG A O 1
ATOM 1384 N N . VAL A 1 171 ? 9.523 -20.888 5.171 1.00 83.44 171 VAL A N 1
ATOM 1385 C CA . VAL A 1 171 ? 10.093 -22.143 4.677 1.00 83.44 171 VAL A CA 1
ATOM 1386 C C . VAL A 1 171 ? 11.333 -22.417 5.511 1.00 83.44 171 VAL A C 1
ATOM 1388 O O . VAL A 1 171 ? 12.196 -21.548 5.618 1.00 83.44 171 VAL A O 1
ATOM 1391 N N . VAL A 1 172 ? 11.399 -23.596 6.128 1.00 85.50 172 VAL A N 1
ATOM 1392 C CA . VAL A 1 172 ? 12.581 -24.016 6.887 1.00 85.50 172 VAL A CA 1
ATOM 1393 C C . VAL A 1 172 ? 13.669 -24.412 5.883 1.00 85.50 172 VAL A C 1
ATOM 1395 O O . VAL A 1 172 ? 13.392 -25.242 5.011 1.00 85.50 172 VAL A O 1
ATOM 1398 N N . PRO A 1 173 ? 14.878 -23.828 5.953 1.00 89.19 173 PRO A N 1
ATOM 1399 C CA . PRO A 1 173 ? 15.973 -24.212 5.072 1.00 89.19 173 PRO A CA 1
ATOM 1400 C C . PRO A 1 173 ? 16.391 -25.673 5.296 1.00 89.19 173 PRO A C 1
ATOM 1402 O O . PRO A 1 173 ? 16.153 -26.266 6.352 1.00 89.19 173 PRO A O 1
ATOM 1405 N N . ALA A 1 174 ? 17.014 -26.276 4.281 1.00 88.94 174 ALA A N 1
ATOM 1406 C CA . ALA A 1 174 ? 17.503 -27.648 4.374 1.00 88.94 174 ALA A CA 1
ATOM 1407 C C . ALA A 1 174 ? 18.545 -27.769 5.501 1.00 88.94 174 ALA A C 1
ATOM 1409 O O . ALA A 1 174 ? 19.536 -27.046 5.501 1.00 88.94 174 ALA A O 1
ATOM 1410 N N . GLY A 1 175 ? 18.315 -28.686 6.447 1.00 89.75 175 GLY A N 1
ATOM 1411 C CA . GLY A 1 175 ? 19.155 -28.853 7.642 1.00 89.75 175 GLY A CA 1
ATOM 1412 C C . GLY A 1 175 ? 18.631 -28.161 8.907 1.00 89.75 175 GLY A C 1
ATOM 1413 O O . GLY A 1 175 ? 19.179 -28.399 9.979 1.00 89.75 175 GLY A O 1
ATOM 1414 N N . GLY A 1 176 ? 17.542 -27.391 8.813 1.00 89.06 176 GLY A N 1
ATOM 1415 C CA . GLY A 1 176 ? 16.988 -26.640 9.942 1.00 89.06 176 GLY A CA 1
ATOM 1416 C C . GLY A 1 176 ? 17.709 -25.313 10.185 1.00 89.06 176 GLY A C 1
ATOM 1417 O O . GLY A 1 176 ? 18.669 -24.976 9.498 1.00 89.06 176 GLY A O 1
ATOM 1418 N N . ASP A 1 177 ? 17.211 -24.547 11.151 1.00 82.69 177 ASP A N 1
ATOM 1419 C CA . ASP A 1 177 ? 17.824 -23.301 11.617 1.00 82.69 177 ASP A CA 1
ATOM 1420 C C . ASP A 1 177 ? 17.589 -23.169 13.131 1.00 82.69 177 ASP A C 1
ATOM 1422 O O . ASP A 1 177 ? 16.613 -23.715 13.660 1.00 82.69 177 ASP A O 1
ATOM 1426 N N . THR A 1 178 ? 18.474 -22.472 13.837 1.00 81.62 178 THR A N 1
ATOM 1427 C CA . THR A 1 178 ? 18.350 -22.210 15.279 1.00 81.62 178 THR A CA 1
ATOM 1428 C C . THR A 1 178 ? 18.076 -20.735 15.503 1.00 81.62 178 THR A C 1
ATOM 1430 O O . THR A 1 178 ? 18.856 -19.885 15.086 1.00 81.62 178 THR A O 1
ATOM 1433 N N . LEU A 1 179 ? 16.977 -20.434 16.195 1.00 71.25 179 LEU A N 1
ATOM 1434 C CA . LEU A 1 179 ? 16.676 -19.077 16.641 1.00 71.25 179 LEU A CA 1
ATOM 1435 C C . LEU A 1 179 ? 17.675 -18.700 17.746 1.00 71.25 179 LEU A C 1
ATOM 1437 O O . LEU A 1 179 ? 17.687 -19.352 18.792 1.00 71.25 179 LEU A O 1
ATOM 1441 N N . ALA A 1 180 ? 18.524 -17.705 17.483 1.00 55.44 180 ALA A N 1
ATOM 1442 C CA . ALA A 1 180 ? 19.394 -17.080 18.482 1.00 55.44 180 ALA A CA 1
ATOM 1443 C C . ALA A 1 180 ? 18.617 -16.088 19.359 1.00 55.44 180 ALA A C 1
ATOM 1445 O O . ALA A 1 180 ? 17.677 -15.446 18.831 1.00 55.44 180 ALA A O 1
#

Sequence (180 aa):
MDVISDLAFGESFGCLERGDYHEWVHTLFAFLKYMSLAAAPRYYPTVEFILKMFMPKSVMEGQRKHMAYAREKITRRIDLKSERPDFMTPFMKNNVNFESVSREEIVETFNFVIIGGSETTATAMTGIFNHLTRKENKHVLEMSTREIRDKFIINEGLRMCNPVPGGLPRVVPAGGDTLA

InterPro domains:
  IPR001128 Cytochrome P450 [PF00067] (1-148)
  IPR036396 Cytochrome P450 superfamily [G3DSA:1.10.630.10] (1-179)
  IPR036396 Cytochrome P450 superfamily [SSF48264] (1-173)
  IPR050121 Cytochrome P450 monooxygenase [PTHR24305] (1-178)

pLDDT: mean 87.55, std 5.74, range [55.44, 94.31]

Organism: Glarea lozoyensis (strain ATCC 74030 / MF5533) (NCBI:txid1104152)

Secondary structure (DSSP, 8-state):
-HHHHHHHHSS---HHHHTS--HHHHHHHHHHHHHHHHHGGGGSHHHHHHHHHT--HHHHHHHHHHHHHHHHHHHHHHHTT---SSSHHHHHHT-TTSSSS-HHHHHHHHHHHHHHHHHHHHHHHHHHHHHHTSGGGHHHHHHHHHSTT-HHHHHHHHHHS-S-TT-----PPTT-----